Protein AF-A0A928B553-F1 (afdb_monomer_lite)

Radius of gyration: 13.37 Å; chains: 1; bounding box: 24×20×34 Å

pLDDT: mean 85.2, std 5.62, range [63.38, 93.25]

Foldseek 3Di:
DVLVVVVVVPDDSVQDDDDDCDPVDFPADPVDPVSVVNRPDDDDDDD

Secondary structure (DSSP, 8-state):
-HHHHHHHTT--GGG------TTSS-SS-SSSHHHHHHHS-------

Sequence (47 aa):
AIVAKLVELGIAQDRLTAVGKGQNSPIADNNTDEGRAKNRRVEFVKK

Structure (mmCIF, N/CA/C/O backbone):
data_AF-A0A928B553-F1
#
_entry.id   AF-A0A928B553-F1
#
loop_
_atom_site.group_PDB
_atom_site.id
_atom_site.type_symbol
_atom_site.label_atom_id
_atom_site.label_alt_id
_atom_site.label_comp_id
_atom_site.label_asym_id
_atom_site.label_entity_id
_atom_site.label_seq_id
_atom_site.pdbx_PDB_ins_c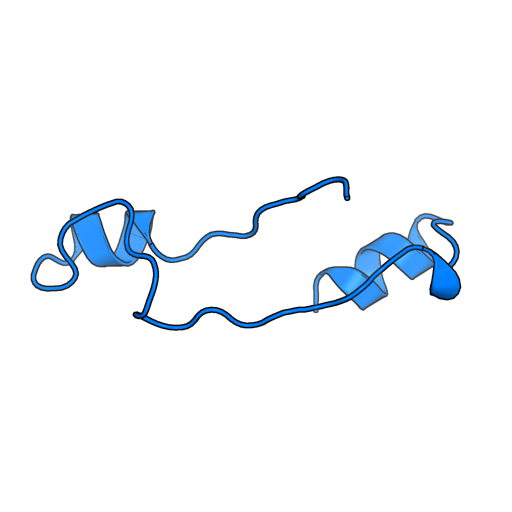ode
_atom_site.Cartn_x
_atom_site.Cartn_y
_atom_site.Cartn_z
_atom_site.occupancy
_atom_site.B_iso_or_equiv
_atom_site.auth_seq_id
_atom_site.auth_comp_id
_atom_site.auth_asym_id
_atom_site.auth_atom_id
_atom_site.pdbx_PDB_model_num
ATOM 1 N N . ALA A 1 1 ? 2.981 -6.485 9.276 1.00 78.81 1 ALA A N 1
ATOM 2 C CA . ALA A 1 1 ? 1.939 -5.901 8.399 1.00 78.81 1 ALA A CA 1
ATOM 3 C C . ALA A 1 1 ? 1.936 -4.379 8.560 1.00 78.81 1 ALA A C 1
ATOM 5 O O . ALA A 1 1 ? 2.110 -3.925 9.683 1.00 78.81 1 ALA A O 1
ATOM 6 N N . ILE A 1 2 ?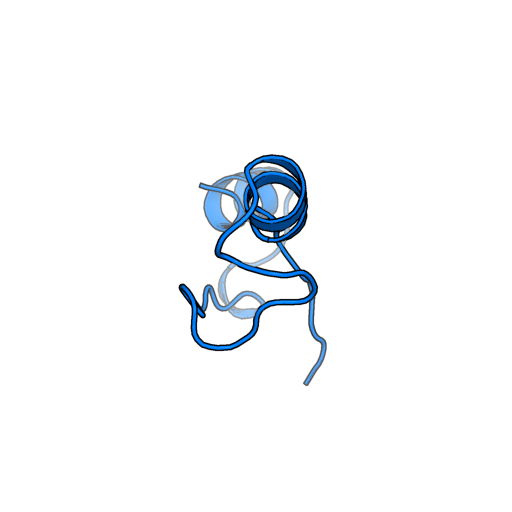 1.766 -3.593 7.484 1.00 84.94 2 ILE A N 1
ATOM 7 C CA . ILE A 1 2 ? 1.919 -2.119 7.537 1.00 84.94 2 ILE A CA 1
ATOM 8 C C . ILE A 1 2 ? 0.851 -1.449 8.411 1.00 84.94 2 ILE A C 1
ATOM 10 O O . ILE A 1 2 ? 1.193 -0.602 9.225 1.00 84.94 2 ILE A O 1
ATOM 14 N N . VAL A 1 3 ? -0.417 -1.863 8.307 1.00 87.19 3 VAL A N 1
ATOM 15 C CA . VAL A 1 3 ? -1.503 -1.276 9.118 1.00 87.19 3 VAL A CA 1
ATOM 16 C C . VAL A 1 3 ? -1.231 -1.416 10.614 1.00 87.19 3 VAL A C 1
ATOM 18 O O . VAL A 1 3 ? -1.319 -0.427 11.329 1.00 87.19 3 VAL A O 1
ATOM 21 N N . ALA A 1 4 ? -0.813 -2.599 11.073 1.00 88.31 4 ALA A N 1
ATOM 22 C CA . ALA A 1 4 ? -0.457 -2.813 12.476 1.00 88.31 4 ALA A CA 1
ATOM 23 C C . ALA A 1 4 ? 0.647 -1.849 12.940 1.00 88.31 4 ALA A C 1
ATOM 25 O O . ALA A 1 4 ? 0.535 -1.251 14.005 1.00 88.31 4 ALA A O 1
ATOM 26 N N . LYS A 1 5 ? 1.663 -1.610 12.096 1.00 91.12 5 LYS A N 1
ATOM 27 C CA . LYS A 1 5 ? 2.744 -0.681 12.436 1.00 91.12 5 LYS A CA 1
ATOM 28 C C . LYS A 1 5 ? 2.271 0.768 12.531 1.00 91.12 5 LYS A C 1
ATOM 30 O O . LYS A 1 5 ? 2.744 1.510 13.379 1.00 91.12 5 LYS A O 1
ATOM 35 N N . LEU A 1 6 ? 1.337 1.177 11.677 1.00 90.12 6 LEU A N 1
ATOM 36 C CA . LEU A 1 6 ? 0.760 2.522 11.721 1.00 90.12 6 LEU A CA 1
ATOM 37 C C . LEU A 1 6 ? -0.121 2.732 12.957 1.00 90.12 6 LEU A C 1
ATOM 39 O O . LEU A 1 6 ? -0.116 3.824 13.519 1.00 90.12 6 LEU A O 1
ATOM 43 N N . VAL A 1 7 ? -0.816 1.685 13.406 1.00 92.44 7 VAL A N 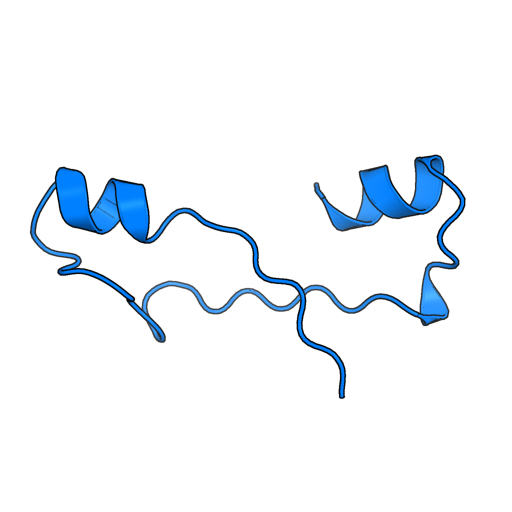1
ATOM 44 C CA . VAL A 1 7 ? -1.568 1.708 14.667 1.00 92.44 7 VAL A CA 1
ATOM 45 C C . VAL A 1 7 ? -0.624 1.828 15.865 1.00 92.44 7 VAL A C 1
ATOM 47 O O . VAL A 1 7 ? -0.862 2.661 16.734 1.00 92.44 7 VAL A O 1
ATOM 50 N N . GLU A 1 8 ? 0.498 1.096 15.879 1.00 93.25 8 GLU A N 1
ATOM 51 C CA . GLU A 1 8 ? 1.551 1.264 16.899 1.00 93.25 8 GLU A CA 1
ATOM 52 C C . GLU A 1 8 ? 2.133 2.687 16.926 1.00 93.25 8 GLU A C 1
ATOM 54 O O . GLU A 1 8 ? 2.498 3.187 17.985 1.00 93.25 8 GLU A O 1
ATOM 59 N N . LEU A 1 9 ? 2.214 3.349 15.768 1.00 93.12 9 LEU A N 1
ATOM 60 C CA . LEU A 1 9 ? 2.662 4.741 15.648 1.00 93.12 9 LEU A CA 1
ATOM 61 C C . LEU A 1 9 ? 1.578 5.766 16.037 1.00 93.12 9 LEU A C 1
ATOM 63 O O . LEU A 1 9 ? 1.817 6.967 15.936 1.00 93.12 9 LEU A O 1
ATOM 67 N N . GLY A 1 10 ? 0.401 5.316 16.485 1.00 92.00 10 GLY A N 1
ATOM 68 C CA . GLY A 1 10 ? -0.668 6.169 17.010 1.00 92.00 10 GLY A CA 1
ATOM 69 C C . GLY A 1 10 ? -1.750 6.558 16.000 1.00 92.00 10 GLY A C 1
ATOM 70 O O . GLY A 1 10 ? -2.596 7.397 16.310 1.00 92.00 10 GLY A O 1
ATOM 71 N N . ILE A 1 11 ? -1.767 5.974 14.796 1.00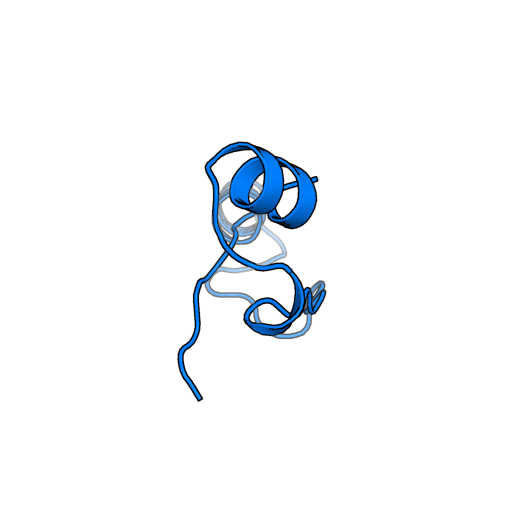 89.75 11 ILE A N 1
ATOM 72 C CA . ILE A 1 11 ? -2.869 6.192 13.851 1.00 89.75 11 ILE A CA 1
ATOM 73 C C . ILE A 1 11 ? -4.059 5.322 14.257 1.00 89.75 11 ILE A C 1
ATOM 75 O O . ILE A 1 11 ? -3.956 4.100 14.318 1.00 89.75 11 ILE A O 1
ATOM 79 N N . ALA A 1 12 ? -5.208 5.953 14.494 1.00 91.31 12 ALA A N 1
ATOM 80 C CA . ALA A 1 12 ? -6.436 5.245 14.828 1.00 91.31 12 ALA A CA 1
ATOM 81 C C . ALA A 1 12 ? -6.825 4.240 13.720 1.00 91.31 12 ALA A C 1
ATOM 83 O O . ALA A 1 12 ? -6.803 4.558 12.527 1.00 91.31 12 ALA A O 1
ATOM 84 N N . GLN A 1 13 ? -7.127 3.001 14.121 1.00 88.31 13 GLN A N 1
ATOM 85 C CA . GLN A 1 13 ? -7.340 1.870 13.209 1.00 88.31 13 GLN A CA 1
ATOM 86 C C . GLN A 1 13 ? -8.561 2.058 12.297 1.00 88.31 13 GLN A C 1
ATOM 88 O O . GLN A 1 13 ? -8.546 1.624 11.149 1.00 88.31 13 GLN A O 1
ATOM 93 N N . ASP A 1 14 ? -9.594 2.734 12.789 1.00 90.88 14 ASP A N 1
ATOM 94 C CA . ASP A 1 14 ? -10.812 3.114 12.066 1.00 90.88 14 ASP A CA 1
ATOM 95 C C . ASP A 1 14 ? -10.550 4.007 10.838 1.00 90.88 14 ASP A C 1
ATOM 97 O O . ASP A 1 14 ? -11.334 4.011 9.890 1.00 90.88 14 ASP A O 1
ATOM 101 N N . ARG A 1 15 ? -9.419 4.722 10.810 1.00 88.69 15 ARG A N 1
ATOM 102 C CA . ARG A 1 15 ? -8.987 5.552 9.673 1.00 88.69 15 ARG A CA 1
ATOM 103 C C . ARG A 1 15 ? -8.251 4.771 8.585 1.00 88.69 15 ARG A C 1
ATOM 105 O O . ARG A 1 15 ? -7.908 5.355 7.555 1.00 88.69 15 ARG A O 1
ATOM 112 N N . LEU A 1 16 ? -7.950 3.492 8.809 1.00 87.06 16 LEU A N 1
ATOM 113 C CA . LEU A 1 16 ? -7.105 2.683 7.936 1.00 87.06 16 LEU A CA 1
ATOM 114 C C . LEU A 1 16 ? -7.891 1.510 7.344 1.00 87.06 16 LEU A C 1
ATOM 116 O O . LEU A 1 16 ? -8.610 0.792 8.030 1.00 87.06 16 LEU A O 1
ATOM 120 N N . THR A 1 17 ? -7.712 1.262 6.049 1.00 87.06 17 THR A N 1
ATOM 121 C CA . THR A 1 17 ? -8.250 0.073 5.374 1.00 87.06 17 THR A CA 1
ATOM 122 C C . THR A 1 17 ? -7.149 -0.554 4.529 1.00 87.06 17 THR A C 1
ATOM 124 O O . THR A 1 17 ? -6.612 0.087 3.629 1.00 87.06 17 THR A O 1
ATOM 127 N N . ALA A 1 18 ? -6.795 -1.808 4.817 1.00 86.06 18 ALA A N 1
ATOM 128 C CA . ALA A 1 18 ? -5.862 -2.565 3.988 1.00 86.06 18 ALA A CA 1
ATOM 129 C C . ALA A 1 18 ? -6.596 -3.166 2.786 1.00 86.06 18 ALA A C 1
ATOM 131 O O . ALA A 1 18 ? -7.555 -3.914 2.958 1.00 86.06 18 ALA A O 1
ATOM 132 N N . VAL A 1 19 ? -6.112 -2.884 1.576 1.00 85.19 19 VAL A N 1
ATOM 133 C CA . VAL A 1 19 ? -6.620 -3.490 0.339 1.00 85.19 19 VAL A CA 1
ATOM 134 C C . VAL A 1 19 ? -5.452 -4.094 -0.432 1.00 85.19 19 VAL A C 1
ATOM 136 O O . VAL A 1 19 ? -4.527 -3.388 -0.827 1.00 85.19 19 VAL A O 1
ATOM 139 N N . GLY A 1 20 ? -5.487 -5.408 -0.658 1.00 81.75 20 GLY A N 1
ATOM 140 C CA . GLY A 1 20 ? -4.517 -6.095 -1.508 1.00 81.75 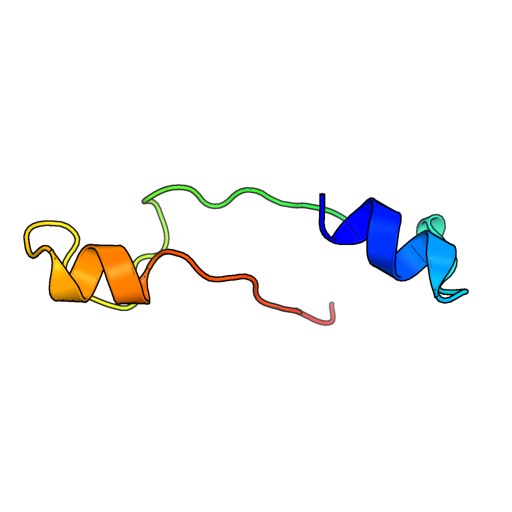20 GLY A CA 1
ATOM 141 C C . GLY A 1 20 ? -4.952 -6.047 -2.970 1.00 81.75 20 GLY A C 1
ATOM 142 O O . GLY A 1 20 ? -5.943 -6.675 -3.326 1.00 81.75 20 GLY A O 1
ATOM 143 N N . LYS A 1 21 ? -4.217 -5.327 -3.828 1.00 80.00 21 LYS A N 1
ATOM 144 C CA . LYS A 1 21 ? -4.516 -5.259 -5.274 1.00 80.00 21 LYS A CA 1
ATOM 145 C C . LYS A 1 21 ? -3.833 -6.337 -6.127 1.00 80.00 21 LYS A C 1
ATOM 147 O O . LYS A 1 21 ? -4.145 -6.455 -7.310 1.00 80.00 21 LYS A O 1
ATOM 152 N N . GLY A 1 22 ? -2.943 -7.141 -5.544 1.00 78.06 22 GLY A N 1
ATOM 153 C CA . GLY A 1 22 ? -2.258 -8.230 -6.246 1.00 78.06 22 GLY A CA 1
ATOM 154 C C . GLY A 1 22 ? -1.613 -7.769 -7.558 1.00 78.06 22 GLY A C 1
ATOM 155 O O . GLY A 1 22 ? -0.987 -6.714 -7.613 1.00 78.06 22 GLY A O 1
ATOM 156 N N . GLN A 1 23 ? -1.801 -8.549 -8.623 1.00 74.50 23 GLN A N 1
ATOM 157 C CA . GLN A 1 23 ? -1.282 -8.248 -9.963 1.00 74.50 23 GLN A CA 1
ATOM 158 C C . GLN A 1 23 ? -2.221 -7.361 -10.801 1.00 74.50 23 GLN A C 1
ATOM 160 O O . GLN A 1 23 ? -1.897 -7.050 -11.941 1.00 74.50 23 GLN A O 1
ATOM 165 N N . ASN A 1 24 ? -3.365 -6.932 -10.255 1.00 76.00 24 ASN A N 1
ATOM 166 C CA . ASN A 1 24 ? -4.433 -6.266 -11.014 1.00 76.00 24 ASN A CA 1
ATOM 167 C C . ASN A 1 24 ? -4.190 -4.759 -11.228 1.00 76.00 24 ASN A C 1
ATOM 169 O O . ASN A 1 24 ? -5.010 -4.067 -11.825 1.00 76.00 24 ASN A O 1
ATOM 173 N N . SER A 1 25 ? -3.093 -4.211 -10.704 1.00 75.44 25 SER A N 1
ATOM 174 C CA . SER A 1 25 ? -2.675 -2.820 -10.943 1.00 75.44 25 SER A CA 1
ATOM 175 C C . SER A 1 25 ? -1.144 -2.707 -10.974 1.00 75.44 25 SER A C 1
ATOM 177 O O . SER A 1 25 ? -0.540 -2.134 -10.056 1.00 75.44 25 SER A O 1
ATOM 179 N N . PRO A 1 26 ? -0.495 -3.295 -11.996 1.00 81.25 26 PRO A N 1
ATOM 180 C CA . PRO A 1 26 ? 0.946 -3.192 -12.162 1.00 81.25 26 PRO A CA 1
ATOM 181 C C . PRO A 1 26 ? 1.327 -1.772 -12.602 1.00 81.25 26 PRO A C 1
ATOM 183 O O . PRO A 1 26 ? 0.634 -1.162 -13.411 1.00 81.25 26 PRO A O 1
ATOM 186 N N . ILE A 1 27 ? 2.432 -1.243 -12.075 1.00 81.38 27 ILE A N 1
ATOM 187 C CA . ILE A 1 27 ? 3.041 0.013 -12.568 1.00 81.38 27 ILE A CA 1
ATOM 188 C C . ILE A 1 27 ? 4.194 -0.244 -13.530 1.00 81.38 27 ILE A C 1
ATOM 190 O O . ILE A 1 27 ? 4.680 0.673 -14.184 1.00 81.38 27 ILE A O 1
ATOM 194 N N . ALA A 1 28 ? 4.660 -1.485 -13.581 1.00 85.25 28 ALA A N 1
ATOM 195 C CA . ALA A 1 28 ? 5.700 -1.959 -14.469 1.00 85.25 28 ALA A CA 1
ATOM 196 C C . ALA A 1 28 ? 5.352 -3.374 -14.944 1.00 85.25 28 ALA A C 1
ATOM 198 O O . ALA A 1 28 ? 4.477 -4.028 -14.378 1.00 85.25 28 ALA A O 1
ATOM 199 N N . ASP A 1 29 ? 6.043 -3.852 -15.973 1.00 86.31 29 ASP A N 1
ATOM 200 C CA . ASP A 1 29 ? 5.821 -5.187 -16.528 1.00 86.31 29 ASP A CA 1
ATOM 201 C C . ASP A 1 29 ? 5.972 -6.287 -15.455 1.00 86.31 29 ASP A C 1
ATOM 203 O O . ASP A 1 29 ? 6.968 -6.347 -14.741 1.00 86.31 29 ASP A O 1
ATOM 207 N N . ASN A 1 30 ? 4.984 -7.172 -15.318 1.00 83.25 30 ASN A N 1
ATOM 208 C CA . ASN A 1 30 ? 5.060 -8.300 -14.380 1.00 83.25 30 ASN A CA 1
ATOM 209 C C . ASN A 1 30 ? 5.991 -9.422 -14.873 1.00 83.25 30 ASN A C 1
ATOM 211 O O . ASN A 1 30 ? 6.360 -10.304 -14.090 1.00 83.25 30 ASN A O 1
ATOM 215 N N . ASN A 1 31 ? 6.365 -9.410 -16.153 1.00 87.06 31 ASN A N 1
ATOM 216 C CA . ASN A 1 31 ? 7.164 -10.472 -16.752 1.00 87.06 31 ASN A CA 1
ATOM 217 C C . ASN A 1 31 ? 8.663 -10.326 -16.455 1.00 87.06 31 ASN A C 1
ATOM 219 O O . ASN A 1 31 ? 9.368 -11.333 -16.414 1.00 87.06 31 ASN A O 1
ATOM 223 N N . THR A 1 32 ? 9.143 -9.118 -16.148 1.00 90.12 32 THR A N 1
ATOM 224 C CA . THR A 1 32 ? 10.549 -8.866 -15.793 1.00 90.12 32 THR A CA 1
ATOM 225 C C . THR A 1 32 ? 10.765 -8.862 -14.280 1.00 90.12 32 THR A C 1
ATOM 227 O O . THR A 1 32 ? 9.871 -8.506 -13.506 1.00 90.12 32 THR A O 1
ATOM 230 N N . ASP A 1 33 ? 11.958 -9.255 -13.828 1.00 89.19 33 ASP A N 1
ATOM 231 C CA . ASP A 1 33 ? 12.313 -9.218 -12.404 1.00 89.19 33 ASP A CA 1
ATOM 232 C C . ASP A 1 33 ? 12.297 -7.789 -11.854 1.00 89.19 33 ASP A C 1
ATOM 234 O O . ASP A 1 33 ? 11.784 -7.535 -10.758 1.00 89.19 33 ASP A O 1
ATOM 238 N N . GLU A 1 34 ? 12.779 -6.838 -12.650 1.00 87.75 34 GLU A N 1
ATOM 239 C CA . GLU A 1 34 ? 12.800 -5.416 -12.331 1.00 87.75 34 GLU A CA 1
ATOM 240 C C . GLU A 1 34 ? 11.381 -4.859 -12.206 1.00 87.75 34 GLU A C 1
ATOM 242 O O . GLU A 1 34 ? 11.083 -4.096 -11.283 1.00 87.75 34 GLU A O 1
ATOM 247 N N . GLY A 1 35 ? 10.482 -5.242 -13.114 1.00 87.19 35 GLY A N 1
ATOM 248 C CA . GLY A 1 35 ? 9.101 -4.787 -13.082 1.00 87.19 35 GLY A CA 1
ATOM 249 C C . GLY A 1 35 ? 8.310 -5.408 -11.927 1.00 87.19 35 GLY A C 1
ATOM 250 O O . GLY A 1 35 ? 7.616 -4.684 -11.207 1.00 87.19 35 GLY A O 1
ATOM 251 N N . ARG A 1 36 ? 8.529 -6.694 -11.609 1.00 86.56 36 ARG A N 1
ATOM 252 C CA . ARG A 1 36 ? 8.005 -7.308 -10.372 1.00 86.56 36 ARG A CA 1
ATOM 253 C C . ARG A 1 36 ? 8.524 -6.614 -9.121 1.00 86.56 36 ARG A C 1
ATOM 255 O O . ARG A 1 36 ? 7.754 -6.410 -8.184 1.00 86.56 36 ARG A O 1
ATOM 262 N N . ALA A 1 37 ? 9.804 -6.244 -9.086 1.00 87.06 37 ALA A N 1
ATOM 263 C CA . ALA A 1 37 ? 10.378 -5.512 -7.962 1.00 87.06 37 ALA A CA 1
ATOM 264 C C . ALA A 1 37 ? 9.709 -4.147 -7.771 1.00 87.06 37 ALA A C 1
ATOM 266 O O . ALA A 1 37 ? 9.337 -3.815 -6.647 1.00 87.06 37 ALA A O 1
ATOM 267 N N . LYS A 1 38 ? 9.461 -3.413 -8.861 1.00 85.69 38 LYS A N 1
ATOM 268 C CA . LYS A 1 38 ? 8.703 -2.151 -8.833 1.00 85.69 38 LYS A CA 1
ATOM 269 C C . LYS A 1 38 ? 7.248 -2.347 -8.390 1.00 85.69 38 LYS A C 1
ATOM 271 O O . LYS A 1 38 ? 6.697 -1.500 -7.690 1.00 85.69 38 LYS A O 1
ATOM 276 N N . ASN A 1 39 ? 6.622 -3.467 -8.750 1.00 87.00 39 ASN A N 1
ATOM 277 C CA . ASN A 1 39 ? 5.233 -3.753 -8.385 1.00 87.00 39 ASN A CA 1
ATOM 278 C C . ASN A 1 39 ? 5.047 -4.139 -6.904 1.00 87.00 39 ASN A C 1
ATOM 280 O O . ASN A 1 39 ? 3.947 -3.970 -6.378 1.00 87.00 39 ASN A O 1
ATOM 284 N N . ARG A 1 40 ? 6.097 -4.588 -6.198 1.00 84.75 40 ARG A N 1
ATOM 285 C CA . ARG A 1 40 ? 6.066 -4.856 -4.746 1.00 84.75 40 ARG A CA 1
ATOM 286 C C . ARG A 1 40 ? 6.107 -3.554 -3.939 1.00 84.75 40 ARG A C 1
ATOM 288 O O . ARG A 1 40 ? 7.137 -3.200 -3.371 1.00 84.75 40 ARG A O 1
ATOM 295 N N . ARG A 1 41 ? 4.980 -2.844 -3.870 1.00 84.38 41 ARG A N 1
ATOM 296 C CA . ARG A 1 41 ? 4.874 -1.558 -3.162 1.00 84.38 41 ARG A CA 1
ATOM 297 C C . ARG A 1 41 ? 3.615 -1.445 -2.312 1.00 84.38 41 ARG A C 1
ATOM 299 O O . ARG A 1 41 ? 2.658 -2.197 -2.483 1.00 84.38 41 ARG A O 1
ATOM 306 N N . VAL A 1 42 ? 3.627 -0.461 -1.420 1.00 84.94 42 VAL A N 1
ATOM 307 C CA . VAL A 1 42 ? 2.465 -0.047 -0.632 1.00 84.94 42 VAL A CA 1
ATOM 308 C C . VAL A 1 42 ? 2.138 1.395 -0.988 1.00 84.94 42 VAL A C 1
ATOM 310 O O . VAL A 1 42 ? 3.031 2.236 -1.035 1.00 84.94 42 VAL A O 1
ATOM 313 N N . GLU A 1 43 ? 0.864 1.667 -1.252 1.00 84.81 43 GLU A N 1
ATOM 314 C CA . GLU A 1 43 ? 0.360 3.000 -1.577 1.00 84.81 43 GLU A CA 1
ATOM 315 C C . GLU A 1 43 ? -0.628 3.471 -0.511 1.00 84.81 43 GLU A C 1
ATOM 317 O O . GLU A 1 43 ? -1.425 2.686 0.007 1.00 84.81 43 GLU A O 1
ATOM 322 N N . PHE A 1 44 ? -0.597 4.771 -0.225 1.00 85.06 44 PHE A N 1
ATOM 323 C CA . PHE A 1 44 ? -1.560 5.444 0.637 1.00 85.06 44 PHE A CA 1
ATOM 324 C C . PHE A 1 44 ? -2.501 6.270 -0.231 1.00 85.06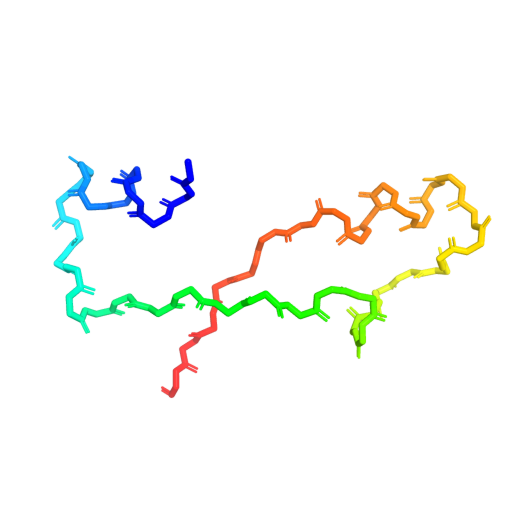 44 PHE A C 1
ATOM 326 O O . PHE A 1 44 ? -2.070 7.215 -0.886 1.00 85.06 44 PHE A O 1
ATOM 333 N N . VAL A 1 45 ? -3.785 5.915 -0.237 1.00 83.38 45 VAL A N 1
ATOM 334 C CA . VAL A 1 45 ? -4.805 6.609 -1.029 1.00 83.38 45 VAL A CA 1
ATOM 335 C C . VAL A 1 45 ? -5.818 7.227 -0.075 1.00 83.38 45 VAL A C 1
ATOM 337 O O . VAL A 1 45 ? -6.374 6.536 0.778 1.00 83.38 45 VAL A O 1
ATOM 340 N N . LYS A 1 46 ? -6.046 8.536 -0.205 1.00 77.31 46 LYS A N 1
ATOM 341 C CA . LYS A 1 46 ? -7.117 9.243 0.502 1.00 77.31 46 LYS A CA 1
ATOM 342 C C . LYS A 1 46 ? -8.406 9.087 -0.313 1.00 77.31 46 LYS A C 1
ATOM 344 O O . LYS A 1 46 ? -8.364 9.277 -1.526 1.00 77.31 46 LYS A O 1
ATOM 349 N N . LYS A 1 47 ? -9.506 8.707 0.339 1.00 63.38 47 LYS A N 1
ATOM 350 C CA . LYS A 1 47 ? -10.845 8.787 -0.263 1.00 63.38 47 LYS A CA 1
ATOM 351 C C . LYS A 1 47 ? -11.276 10.239 -0.440 1.00 63.38 47 LYS A C 1
ATOM 353 O O . LYS A 1 47 ? -10.923 11.061 0.438 1.00 63.38 47 LYS A O 1
#